Protein AF-A0A6B3HQ66-F1 (afdb_monomer)

Secondary structure (DSSP, 8-state):
-EE-PPPTTEEEEEEEESSS-EETTTTEE------TT----EEEEEEE-SSS--EEEEEE--SS--S-GGGSEEEEE-

Structure (mmCIF, N/CA/C/O backbone):
data_AF-A0A6B3HQ66-F1
#
_entry.id   AF-A0A6B3HQ66-F1
#
loop_
_atom_site.group_PDB
_atom_site.id
_atom_site.type_symbol
_atom_site.label_atom_id
_atom_site.label_alt_id
_atom_site.label_comp_id
_atom_site.label_asym_id
_atom_site.label_entity_id
_atom_site.label_seq_id
_atom_site.pdbx_PDB_ins_code
_atom_site.Cartn_x
_atom_site.Cartn_y
_atom_site.Cartn_z
_atom_site.occupancy
_atom_site.B_iso_or_equiv
_atom_site.auth_seq_id
_atom_site.auth_comp_id
_atom_site.auth_asym_id
_atom_site.auth_atom_id
_atom_site.pdbx_PDB_model_num
ATOM 1 N N . SER A 1 1 ? 4.132 -7.430 -8.169 1.00 94.50 1 SER A N 1
ATOM 2 C CA . SER A 1 1 ? 2.845 -6.970 -7.604 1.00 94.50 1 SER A CA 1
ATOM 3 C C . SER A 1 1 ? 3.085 -6.379 -6.226 1.00 94.50 1 SER A C 1
ATOM 5 O O . SER A 1 1 ? 4.206 -6.444 -5.733 1.00 94.50 1 SER A O 1
ATOM 7 N N . VAL A 1 2 ? 2.064 -5.791 -5.606 1.00 97.56 2 VAL A N 1
ATOM 8 C CA . VAL A 1 2 ? 2.147 -5.307 -4.218 1.00 97.56 2 VAL A CA 1
ATOM 9 C C . VAL A 1 2 ? 1.185 -6.112 -3.358 1.00 97.56 2 VAL A C 1
ATOM 11 O O . VAL A 1 2 ? 0.098 -6.461 -3.814 1.00 97.56 2 VAL A O 1
ATOM 14 N N . ASN A 1 3 ? 1.581 -6.412 -2.129 1.00 98.00 3 ASN A N 1
ATOM 15 C CA . ASN A 1 3 ? 0.725 -6.987 -1.111 1.00 98.00 3 ASN A CA 1
ATOM 16 C C . ASN A 1 3 ? 0.576 -5.989 0.042 1.00 98.00 3 ASN A C 1
ATOM 18 O O . ASN A 1 3 ? 1.553 -5.669 0.711 1.00 98.00 3 ASN A O 1
ATOM 22 N N . ASP A 1 4 ? -0.644 -5.525 0.268 1.00 98.06 4 ASP A N 1
ATOM 23 C CA . ASP A 1 4 ? -1.027 -4.619 1.348 1.00 98.06 4 ASP A CA 1
ATOM 24 C C . ASP A 1 4 ? -2.378 -5.086 1.896 1.00 98.06 4 ASP A C 1
ATOM 26 O O . ASP A 1 4 ? -3.448 -4.728 1.396 1.00 98.06 4 ASP A O 1
ATOM 30 N N . ARG A 1 5 ? -2.333 -5.998 2.869 1.00 97.75 5 ARG A N 1
ATOM 31 C CA . ARG A 1 5 ? -3.535 -6.504 3.527 1.00 97.75 5 ARG A CA 1
ATOM 32 C C . ARG A 1 5 ? -3.816 -5.631 4.736 1.00 97.75 5 ARG A C 1
ATOM 34 O O . ARG A 1 5 ? -3.038 -5.652 5.688 1.00 97.75 5 ARG A O 1
ATOM 41 N N . LEU A 1 6 ? -4.966 -4.956 4.719 1.00 97.19 6 LEU A N 1
ATOM 42 C CA . LEU A 1 6 ? -5.376 -4.119 5.839 1.00 97.19 6 LEU A CA 1
ATOM 43 C C . LEU A 1 6 ? -5.393 -4.946 7.140 1.00 97.19 6 LEU A C 1
ATOM 45 O O . LEU A 1 6 ? -6.044 -5.998 7.186 1.00 97.19 6 LEU A O 1
ATOM 49 N N . PRO A 1 7 ? -4.678 -4.502 8.186 1.00 97.25 7 PRO A N 1
ATOM 50 C CA . PRO A 1 7 ? -4.653 -5.171 9.476 1.00 97.25 7 PRO A CA 1
ATOM 51 C C . PRO A 1 7 ? -5.998 -5.032 10.187 1.00 97.25 7 PRO A C 1
ATOM 53 O O . PRO A 1 7 ? -6.819 -4.158 9.886 1.00 97.25 7 PRO A O 1
ATOM 56 N N . ASP A 1 8 ? -6.181 -5.840 11.229 1.00 95.75 8 ASP A N 1
ATOM 57 C CA . ASP A 1 8 ? -7.285 -5.650 12.159 1.00 95.75 8 ASP A CA 1
ATOM 58 C C . ASP A 1 8 ? -7.320 -4.197 12.656 1.00 95.75 8 ASP A C 1
ATOM 60 O O . ASP A 1 8 ? -6.294 -3.581 12.961 1.00 95.75 8 ASP A O 1
ATOM 64 N N . GLY A 1 9 ? -8.520 -3.640 12.775 1.00 96.00 9 GLY A N 1
ATOM 65 C CA . GLY A 1 9 ? -8.700 -2.231 13.115 1.00 96.00 9 GLY A CA 1
ATOM 66 C C . GLY A 1 9 ? -8.834 -1.303 11.909 1.00 96.00 9 GLY A C 1
ATOM 67 O O . GLY A 1 9 ? -9.256 -0.170 12.110 1.00 96.00 9 GLY A O 1
ATOM 68 N N . LEU A 1 10 ? -8.555 -1.763 10.684 1.00 97.69 10 LEU A N 1
ATOM 69 C CA . LEU A 1 10 ? -8.878 -1.054 9.446 1.00 97.69 10 LEU A CA 1
ATOM 70 C C . LEU A 1 10 ? -9.901 -1.853 8.632 1.00 97.69 10 LEU A C 1
ATOM 72 O O . LEU A 1 10 ? -9.726 -3.032 8.349 1.00 97.69 10 LEU A O 1
ATOM 76 N N . THR A 1 11 ? -11.001 -1.210 8.249 1.00 97.50 11 THR A N 1
ATOM 77 C CA . THR A 1 11 ? -12.006 -1.786 7.346 1.00 97.50 11 THR A CA 1
ATOM 78 C C . THR A 1 11 ? -11.895 -1.141 5.977 1.00 97.50 11 THR A C 1
ATOM 80 O O . THR A 1 11 ? -11.974 0.081 5.867 1.00 97.50 11 THR A O 1
ATOM 83 N N . PHE A 1 12 ? -11.739 -1.963 4.942 1.00 98.31 12 PHE A N 1
ATOM 84 C CA . PHE A 1 12 ? -11.690 -1.524 3.551 1.00 98.31 12 PHE A CA 1
ATOM 85 C C . PHE A 1 12 ? -12.950 -0.739 3.151 1.00 98.31 12 PHE A C 1
ATOM 87 O O . PHE A 1 12 ? -14.066 -1.153 3.464 1.00 98.31 12 PHE A O 1
ATOM 94 N N . LEU A 1 13 ? -12.769 0.377 2.441 1.00 98.31 13 LEU A N 1
ATOM 95 C CA . LEU A 1 13 ? -13.852 1.161 1.839 1.00 98.31 13 LEU A CA 1
ATOM 96 C C . LEU A 1 13 ? -13.767 1.144 0.312 1.00 98.31 13 LEU A C 1
ATOM 98 O O . LEU A 1 13 ? -14.749 0.820 -0.351 1.00 98.31 13 LEU A O 1
ATOM 102 N N . SER A 1 14 ? -12.610 1.505 -0.247 1.00 98.31 14 SER A N 1
ATOM 103 C CA . SER A 1 14 ? -12.380 1.506 -1.694 1.00 98.31 14 SER A CA 1
ATOM 104 C C . SER A 1 14 ? -10.895 1.410 -2.038 1.00 98.31 14 SER A C 1
ATOM 106 O O . SER A 1 14 ? -10.025 1.671 -1.203 1.00 98.31 14 SER A O 1
ATOM 108 N N . ALA A 1 15 ? -10.629 1.050 -3.292 1.00 98.31 15 ALA A N 1
ATOM 109 C CA . ALA A 1 15 ? -9.310 1.039 -3.900 1.00 98.31 15 ALA A CA 1
ATOM 110 C C . ALA A 1 15 ? -9.391 1.708 -5.271 1.00 98.31 15 ALA A C 1
ATOM 112 O O . ALA A 1 15 ? -10.190 1.289 -6.106 1.00 98.31 15 ALA A O 1
ATOM 113 N N . ASP A 1 16 ? -8.541 2.703 -5.500 1.00 97.56 16 ASP A N 1
ATOM 114 C CA . ASP A 1 16 ? -8.441 3.416 -6.771 1.00 97.56 16 ASP A CA 1
ATOM 115 C C . ASP A 1 16 ? -6.995 3.320 -7.273 1.00 97.56 16 ASP A C 1
ATOM 117 O O . ASP A 1 16 ? -6.093 3.974 -6.745 1.00 97.56 16 ASP A O 1
ATOM 121 N N . GLY A 1 17 ? -6.755 2.448 -8.253 1.00 96.31 17 GLY A N 1
ATOM 122 C CA . GLY A 1 17 ? -5.438 2.230 -8.852 1.00 96.31 17 GLY A CA 1
ATOM 123 C C . GLY A 1 17 ? -5.317 2.894 -10.220 1.00 96.31 17 GLY A C 1
ATOM 124 O O . GLY A 1 17 ? -6.232 2.801 -11.034 1.00 96.31 17 GLY A O 1
ATOM 125 N N . THR A 1 18 ? -4.174 3.513 -10.522 1.00 97.62 18 THR A N 1
ATOM 126 C CA . THR A 1 18 ? -3.885 4.003 -11.885 1.00 97.62 18 THR A CA 1
ATOM 127 C C . THR A 1 18 ? -3.681 2.858 -12.880 1.00 97.62 18 THR A C 1
ATOM 129 O O . THR A 1 18 ? -3.815 3.052 -14.089 1.00 97.62 18 THR A O 1
ATOM 132 N N . ARG A 1 19 ? -3.344 1.665 -12.373 1.00 95.88 19 ARG A N 1
ATOM 133 C CA . ARG A 1 19 ? -3.172 0.408 -13.110 1.00 95.88 19 ARG A CA 1
ATOM 134 C C . ARG A 1 19 ? -3.573 -0.768 -12.225 1.00 95.88 19 ARG A C 1
ATOM 136 O O . ARG A 1 19 ? -3.449 -0.697 -11.001 1.00 95.88 19 ARG A O 1
ATOM 143 N N . GLY A 1 20 ? -3.972 -1.868 -12.856 1.00 95.25 20 GLY A N 1
ATOM 144 C CA . GLY A 1 20 ? -4.253 -3.110 -12.145 1.00 95.25 20 GLY A CA 1
ATOM 145 C C . GLY A 1 20 ? -5.505 -3.067 -11.270 1.00 95.25 20 GLY A C 1
ATOM 146 O O . GLY A 1 20 ? -6.208 -2.063 -11.199 1.00 95.25 20 GLY A O 1
ATOM 147 N N . GLY A 1 21 ? -5.769 -4.182 -10.592 1.00 96.31 21 GLY A N 1
ATOM 148 C CA . GLY A 1 21 ? -6.848 -4.312 -9.611 1.00 96.31 21 GLY A CA 1
ATOM 149 C C . GLY A 1 21 ? -6.302 -4.727 -8.250 1.00 96.31 21 GLY A C 1
ATOM 150 O O . GLY A 1 21 ? -5.360 -5.521 -8.181 1.00 96.31 21 GLY A O 1
ATOM 151 N N . TYR A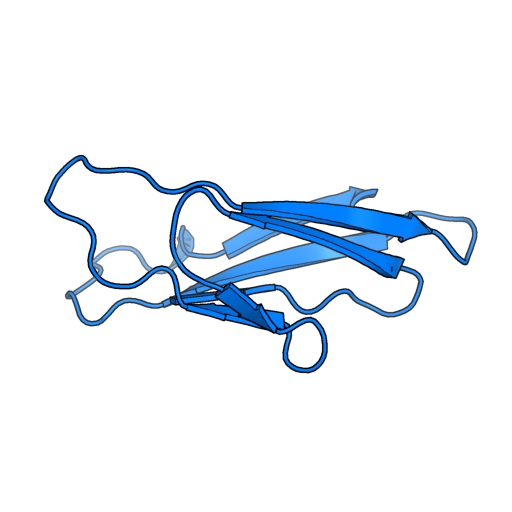 1 22 ? -6.873 -4.169 -7.183 1.00 98.44 22 TYR A N 1
ATOM 152 C CA . TYR A 1 22 ? -6.609 -4.566 -5.801 1.00 98.44 22 TYR A CA 1
ATOM 153 C C . TYR A 1 22 ? -7.722 -5.489 -5.305 1.00 98.44 22 TYR A C 1
ATOM 155 O O . TYR A 1 22 ? -8.900 -5.151 -5.419 1.00 98.44 22 TYR A O 1
ATOM 163 N N . ASP A 1 23 ? -7.347 -6.639 -4.753 1.00 98.19 23 ASP A N 1
ATOM 164 C CA . ASP A 1 23 ? -8.262 -7.549 -4.073 1.00 98.19 23 ASP A CA 1
ATOM 165 C C . ASP A 1 23 ? -8.211 -7.298 -2.554 1.00 98.19 23 ASP A C 1
ATOM 167 O O . ASP A 1 23 ? -7.226 -7.667 -1.908 1.00 98.19 23 ASP A O 1
ATOM 171 N N . PRO A 1 24 ? -9.265 -6.717 -1.950 1.00 97.25 24 PRO A N 1
ATOM 172 C CA . PRO A 1 24 ? -9.295 -6.416 -0.519 1.00 97.25 24 PRO A CA 1
ATOM 173 C C . PRO A 1 24 ? -9.345 -7.657 0.377 1.00 97.25 24 PRO A C 1
ATOM 175 O O . PRO A 1 24 ? -9.088 -7.552 1.575 1.00 97.25 24 PRO A O 1
ATOM 178 N N . THR A 1 25 ? -9.671 -8.830 -0.169 1.00 96.06 25 THR A N 1
ATOM 179 C CA . THR A 1 25 ? -9.715 -10.084 0.598 1.00 96.06 25 THR A CA 1
ATOM 180 C C . THR A 1 25 ? -8.309 -10.601 0.876 1.00 96.06 25 THR A C 1
ATOM 182 O O . THR A 1 25 ? -8.014 -11.092 1.968 1.00 96.06 25 THR A O 1
ATOM 185 N N . THR A 1 26 ? -7.435 -10.499 -0.124 1.00 97.06 26 THR A N 1
ATOM 186 C CA . THR A 1 26 ? -6.058 -11.002 -0.065 1.00 97.06 26 THR A CA 1
ATOM 187 C C . THR A 1 26 ? -5.044 -9.904 0.246 1.00 97.06 26 THR A C 1
ATOM 189 O O . THR A 1 26 ? -3.990 -10.202 0.799 1.00 97.06 26 THR A O 1
ATOM 192 N N . GLY A 1 27 ? -5.371 -8.643 -0.052 1.00 97.81 27 GLY A N 1
ATOM 193 C CA . GLY A 1 27 ? -4.442 -7.515 -0.026 1.00 97.81 27 GLY A CA 1
ATOM 194 C C . GLY A 1 27 ? -3.591 -7.406 -1.292 1.00 97.81 27 GLY A C 1
ATOM 195 O O . GLY A 1 27 ? -2.670 -6.596 -1.348 1.00 97.81 27 GLY A O 1
ATOM 196 N N . HIS A 1 28 ? -3.855 -8.224 -2.311 1.00 98.25 28 HIS A N 1
ATOM 197 C CA . HIS A 1 28 ? -3.020 -8.281 -3.502 1.00 98.25 28 HIS A CA 1
ATOM 198 C C . HIS A 1 28 ? -3.413 -7.206 -4.522 1.00 98.25 28 HIS A C 1
ATOM 200 O O . HIS A 1 28 ? -4.541 -7.177 -5.013 1.00 98.25 28 HIS A O 1
ATOM 206 N N . TRP A 1 29 ? -2.452 -6.371 -4.913 1.00 98.31 29 TRP A N 1
ATOM 207 C CA . TRP A 1 29 ? -2.562 -5.440 -6.032 1.00 98.31 29 TRP A CA 1
ATOM 208 C C . TRP A 1 29 ? -1.787 -5.942 -7.253 1.00 98.31 29 TRP A C 1
ATOM 210 O O . TRP A 1 29 ? -0.549 -5.963 -7.290 1.00 98.31 29 TRP A O 1
ATOM 220 N N . ALA A 1 30 ? -2.529 -6.298 -8.300 1.00 97.12 30 ALA A N 1
ATOM 221 C CA . ALA A 1 30 ? -1.986 -6.743 -9.576 1.00 97.12 30 ALA A CA 1
ATOM 222 C C . ALA A 1 30 ? -1.600 -5.553 -10.478 1.00 97.12 30 ALA A C 1
ATOM 224 O O . ALA A 1 30 ? -2.265 -5.306 -11.479 1.00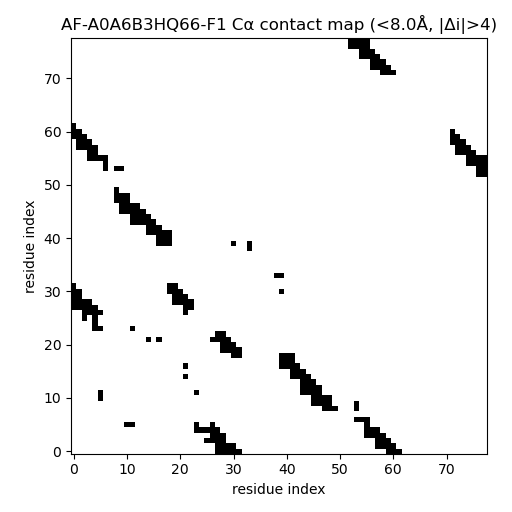 97.12 30 ALA A O 1
ATOM 225 N N . VAL A 1 31 ? -0.529 -4.825 -10.132 1.00 95.94 31 VAL A N 1
ATOM 226 C CA . VAL A 1 31 ? -0.001 -3.662 -10.895 1.00 95.94 31 VAL A CA 1
ATOM 227 C C . VAL A 1 31 ? 0.230 -3.964 -12.386 1.00 95.94 31 VAL A C 1
ATOM 229 O O . VAL A 1 31 ? -0.008 -3.101 -13.236 1.00 95.94 31 VAL A O 1
ATOM 232 N N . GLY A 1 32 ? 0.674 -5.188 -12.695 1.00 94.38 32 GLY A N 1
ATOM 233 C CA . GLY A 1 32 ? 1.176 -5.581 -14.013 1.00 94.38 32 GLY A CA 1
ATOM 234 C C . GLY A 1 32 ? 2.601 -5.085 -14.267 1.00 94.38 32 GLY A C 1
ATOM 235 O O . GLY A 1 32 ? 3.276 -4.631 -13.343 1.00 94.38 32 GLY A O 1
ATOM 236 N N . ASP A 1 33 ? 3.038 -5.170 -15.521 1.00 93.62 33 ASP A N 1
ATOM 237 C CA . ASP A 1 33 ? 4.378 -4.740 -15.925 1.00 93.62 33 ASP A CA 1
ATOM 238 C C . ASP A 1 33 ? 4.489 -3.208 -15.949 1.00 93.62 33 ASP A C 1
ATOM 240 O O . ASP A 1 33 ? 3.566 -2.494 -16.379 1.00 93.62 33 ASP A O 1
ATOM 244 N N . LEU A 1 34 ? 5.651 -2.713 -15.517 1.00 93.06 34 LEU A N 1
ATOM 245 C CA . LEU A 1 34 ? 6.052 -1.312 -15.581 1.00 93.06 34 LEU A CA 1
ATOM 246 C C . LEU A 1 34 ? 7.308 -1.195 -16.444 1.00 93.06 34 LEU A C 1
ATOM 248 O O . LEU A 1 34 ? 8.267 -1.939 -16.265 1.00 93.06 34 LEU A O 1
ATOM 252 N N . ALA A 1 35 ? 7.293 -0.261 -17.393 1.00 94.25 35 ALA A N 1
ATOM 253 C CA . ALA A 1 35 ? 8.498 0.092 -18.134 1.00 94.25 35 ALA A CA 1
ATOM 254 C C . ALA A 1 35 ? 9.509 0.794 -17.211 1.00 94.25 35 ALA A C 1
ATOM 256 O O . ALA A 1 35 ? 9.129 1.342 -16.175 1.00 94.25 35 ALA A O 1
ATOM 257 N N . ASP A 1 36 ? 10.778 0.826 -17.616 1.00 92.31 36 ASP A N 1
ATOM 258 C CA . ASP A 1 36 ? 11.814 1.561 -16.889 1.00 92.31 36 ASP A CA 1
ATOM 259 C C . ASP A 1 36 ? 11.415 3.037 -16.687 1.00 92.31 36 ASP A C 1
ATOM 261 O O . ASP A 1 36 ? 10.935 3.704 -17.608 1.00 92.31 36 ASP A O 1
ATOM 265 N N . GLY A 1 37 ? 11.545 3.519 -15.450 1.00 93.19 37 GLY A N 1
ATOM 266 C CA . GLY A 1 37 ? 11.116 4.857 -15.027 1.00 93.19 37 GLY A CA 1
ATOM 267 C C . GLY A 1 37 ? 9.599 5.088 -14.920 1.00 93.19 37 GLY A C 1
ATOM 268 O O . GLY A 1 37 ? 9.188 6.186 -14.539 1.00 93.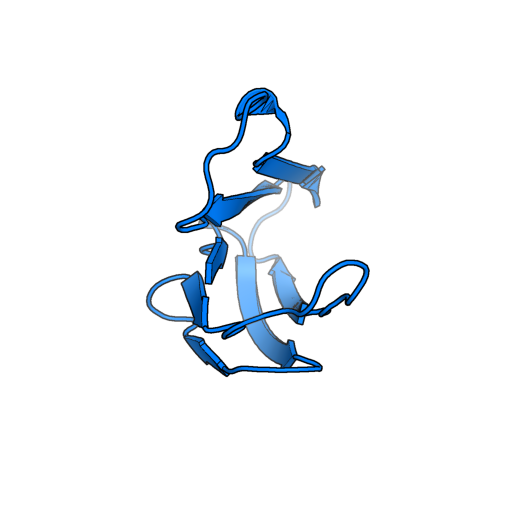19 37 GLY A O 1
ATOM 269 N N . ALA A 1 38 ? 8.749 4.105 -15.234 1.00 95.88 38 ALA A N 1
ATOM 270 C CA . ALA A 1 38 ? 7.300 4.240 -15.089 1.00 95.88 38 ALA A CA 1
ATOM 271 C C . ALA A 1 38 ? 6.850 4.099 -13.626 1.00 95.88 38 ALA A C 1
ATOM 273 O O . ALA A 1 38 ? 7.460 3.392 -12.826 1.00 95.88 38 ALA A O 1
ATOM 274 N N . THR A 1 39 ? 5.725 4.732 -13.288 1.00 96.06 39 THR A N 1
ATOM 275 C CA . THR A 1 39 ? 5.122 4.663 -11.951 1.00 96.06 39 THR A CA 1
ATOM 276 C C . THR A 1 39 ? 3.664 4.216 -12.013 1.00 96.06 39 THR A C 1
ATOM 278 O O . THR A 1 39 ? 2.952 4.431 -12.998 1.00 96.06 39 THR A O 1
ATOM 281 N N . ALA A 1 40 ? 3.206 3.587 -10.933 1.00 97.25 40 ALA A N 1
ATOM 282 C CA . ALA A 1 40 ? 1.803 3.289 -10.684 1.00 97.25 40 ALA A CA 1
ATOM 283 C C . ALA A 1 40 ? 1.449 3.691 -9.251 1.00 97.25 40 ALA A C 1
ATOM 285 O O . ALA A 1 40 ? 2.297 3.657 -8.361 1.00 97.25 40 ALA A O 1
ATOM 286 N N . THR A 1 41 ? 0.192 4.057 -9.019 1.00 97.56 41 THR A N 1
ATOM 287 C CA . THR A 1 41 ? -0.288 4.482 -7.702 1.00 97.56 41 THR A CA 1
ATOM 288 C C . THR A 1 41 ? -1.588 3.769 -7.382 1.00 97.56 41 THR A C 1
ATOM 290 O O . THR A 1 41 ? -2.473 3.694 -8.233 1.00 97.56 41 THR A O 1
ATOM 293 N N . LEU A 1 42 ? -1.697 3.276 -6.151 1.00 97.88 42 LEU A N 1
ATOM 294 C CA . LEU A 1 42 ? -2.921 2.749 -5.566 1.00 97.88 42 LEU A CA 1
ATOM 295 C C . LEU A 1 42 ? -3.307 3.616 -4.373 1.00 97.88 42 LEU A C 1
ATOM 297 O O . LEU A 1 42 ? -2.498 3.828 -3.474 1.00 97.88 42 LEU A O 1
ATOM 301 N N . VAL A 1 43 ? -4.548 4.093 -4.354 1.00 97.88 43 VAL A N 1
ATOM 302 C CA . VAL A 1 43 ? -5.127 4.783 -3.202 1.00 97.88 43 VAL A CA 1
ATOM 303 C C . VAL A 1 43 ? -6.084 3.829 -2.501 1.00 97.88 43 VAL A C 1
ATOM 305 O O . VAL A 1 43 ? -7.150 3.518 -3.031 1.00 97.88 43 VAL A O 1
ATOM 308 N N . LEU A 1 44 ? -5.710 3.380 -1.303 1.00 97.75 44 LEU A N 1
ATOM 309 C CA . LEU A 1 44 ? -6.582 2.613 -0.417 1.00 97.75 44 LEU A CA 1
ATOM 310 C C . LEU A 1 44 ? -7.300 3.554 0.548 1.00 97.75 44 LEU A C 1
ATOM 312 O O . LEU A 1 44 ? -6.679 4.361 1.240 1.00 97.75 44 LEU A O 1
ATOM 316 N N . ARG A 1 45 ? -8.625 3.435 0.617 1.00 97.88 45 ARG A N 1
ATOM 317 C CA . ARG A 1 45 ? -9.442 4.111 1.627 1.00 97.88 45 ARG A CA 1
ATOM 318 C C . ARG A 1 45 ? -9.909 3.076 2.631 1.00 97.88 45 ARG A C 1
ATOM 320 O O . ARG A 1 45 ? -10.536 2.086 2.258 1.00 97.88 45 ARG A O 1
ATOM 327 N N . ALA A 1 46 ? -9.635 3.331 3.903 1.00 97.44 46 ALA A N 1
ATOM 328 C CA . ALA A 1 46 ? -10.028 2.466 5.002 1.00 97.44 46 ALA A CA 1
ATOM 329 C C . ALA A 1 46 ? -10.629 3.277 6.154 1.00 97.44 46 ALA A C 1
ATOM 331 O O . ALA A 1 46 ? -10.339 4.461 6.326 1.00 97.44 46 ALA A O 1
ATOM 332 N N . LYS A 1 47 ? -11.473 2.625 6.952 1.00 97.12 47 LYS A N 1
ATOM 333 C CA . LYS A 1 47 ? -12.054 3.169 8.179 1.00 97.12 47 LYS A CA 1
ATOM 334 C C . LYS A 1 47 ? -11.399 2.520 9.393 1.00 97.12 47 LYS A C 1
ATOM 336 O O . LYS A 1 47 ? -11.445 1.299 9.518 1.00 97.12 47 LYS A O 1
ATOM 341 N N . ALA A 1 48 ? -10.878 3.329 10.313 1.00 97.00 48 ALA A N 1
ATOM 342 C CA . ALA A 1 48 ? -10.443 2.842 11.618 1.00 97.00 48 ALA A CA 1
ATOM 343 C C . ALA A 1 48 ? -11.643 2.370 12.458 1.00 97.00 48 ALA A C 1
ATOM 345 O O . ALA A 1 48 ? -12.656 3.068 12.563 1.00 97.00 48 ALA A O 1
ATOM 346 N N . THR A 1 49 ? -11.541 1.181 13.052 1.00 97.12 49 THR A N 1
ATOM 347 C CA . THR A 1 49 ? -12.602 0.561 13.869 1.00 97.12 49 THR A CA 1
ATOM 348 C C . THR A 1 49 ? -12.251 0.439 15.348 1.00 97.12 49 THR A C 1
ATOM 350 O O . THR A 1 49 ? -13.108 0.060 16.146 1.00 97.12 49 THR A O 1
ATOM 353 N N . ARG A 1 50 ? -11.026 0.805 15.740 1.00 94.38 50 ARG A N 1
ATOM 354 C CA . ARG A 1 50 ? -10.581 0.870 17.137 1.00 94.38 50 ARG A CA 1
ATOM 355 C C . ARG A 1 50 ? -9.750 2.128 17.397 1.00 94.38 50 ARG A C 1
ATOM 357 O O . ARG A 1 50 ? -9.138 2.635 16.461 1.00 94.38 50 ARG A O 1
ATOM 364 N N . PRO A 1 51 ? -9.720 2.627 18.644 1.00 94.00 51 PRO A N 1
ATOM 365 C CA . PRO A 1 51 ? -8.814 3.700 19.031 1.00 94.00 51 PRO A CA 1
ATOM 366 C C . PRO A 1 51 ? -7.364 3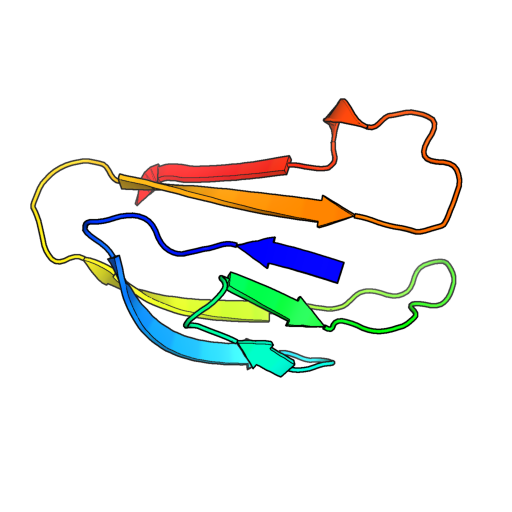.203 19.131 1.00 94.00 51 PRO A C 1
ATOM 368 O O . PRO A 1 51 ? -7.120 2.022 19.386 1.00 94.00 51 PRO A O 1
ATOM 371 N N . GLY A 1 52 ? -6.420 4.138 19.021 1.00 95.56 52 GLY A N 1
ATOM 372 C CA . GLY A 1 52 ? -4.982 3.878 19.108 1.00 95.56 52 GLY A CA 1
ATOM 373 C C . GLY A 1 52 ? -4.311 3.715 17.738 1.00 95.56 52 GLY A C 1
ATOM 374 O O . GLY A 1 52 ? -5.011 3.605 16.734 1.00 95.56 52 GLY A O 1
ATOM 375 N N . PRO A 1 53 ? -2.967 3.725 17.704 1.00 96.50 53 PRO A N 1
ATOM 376 C CA . PRO A 1 53 ? -2.205 3.653 16.462 1.00 96.50 53 PRO A CA 1
ATOM 377 C C . PRO A 1 53 ? -2.370 2.293 15.777 1.00 96.50 53 PRO A C 1
ATOM 379 O O . PRO A 1 53 ? -2.293 1.250 16.435 1.00 96.50 53 PRO A O 1
ATOM 382 N N . ILE A 1 54 ? -2.541 2.298 14.453 1.00 97.75 54 ILE A N 1
ATOM 383 C CA . ILE A 1 54 ? -2.604 1.080 13.632 1.00 97.75 54 ILE A CA 1
ATOM 384 C C . ILE A 1 54 ? -1.533 1.148 12.541 1.00 97.75 54 ILE A C 1
ATOM 386 O O . ILE A 1 54 ? -1.550 2.050 11.709 1.00 97.75 54 ILE A O 1
ATOM 390 N N . ALA A 1 55 ? -0.609 0.185 12.532 1.00 97.81 55 ALA A N 1
ATOM 391 C CA . ALA A 1 55 ? 0.424 0.081 11.504 1.00 97.81 55 ALA A CA 1
ATOM 392 C C . ALA A 1 55 ? -0.099 -0.690 10.285 1.00 97.81 55 ALA A C 1
ATOM 394 O O . ALA A 1 55 ? -0.462 -1.858 10.412 1.00 97.81 55 ALA A O 1
ATOM 395 N N . ASN A 1 56 ? -0.112 -0.045 9.120 1.00 97.62 56 ASN A N 1
ATOM 396 C CA . ASN A 1 56 ? -0.377 -0.668 7.828 1.00 97.62 56 ASN A CA 1
ATOM 397 C C . ASN A 1 56 ? 0.933 -0.811 7.051 1.00 97.62 56 ASN A C 1
ATOM 399 O O . ASN A 1 56 ? 1.680 0.163 6.947 1.00 97.62 56 ASN A O 1
ATOM 403 N N . THR A 1 57 ? 1.189 -1.990 6.489 1.00 98.19 57 THR A N 1
ATOM 404 C CA . THR A 1 57 ? 2.450 -2.308 5.812 1.00 98.19 57 THR A CA 1
ATOM 405 C C . THR A 1 57 ? 2.179 -2.846 4.414 1.00 98.19 57 THR A C 1
ATOM 407 O O . THR A 1 57 ? 1.505 -3.864 4.259 1.00 98.19 57 THR A O 1
ATOM 410 N N . ALA A 1 58 ? 2.760 -2.190 3.411 1.00 98.00 58 ALA A N 1
ATOM 411 C CA . ALA A 1 58 ? 2.741 -2.633 2.024 1.00 98.00 58 ALA A CA 1
ATOM 412 C C . ALA A 1 58 ? 4.101 -3.232 1.650 1.00 98.00 58 ALA A C 1
ATOM 414 O O . ALA A 1 58 ? 5.141 -2.665 1.984 1.00 98.00 58 ALA A O 1
ATOM 415 N N . THR A 1 59 ? 4.098 -4.344 0.916 1.00 98.06 59 THR A N 1
ATOM 416 C CA . THR A 1 59 ? 5.316 -4.993 0.413 1.00 98.06 59 THR A CA 1
ATOM 417 C C . THR A 1 59 ? 5.220 -5.215 -1.089 1.00 98.06 59 THR A C 1
ATOM 419 O O . THR A 1 59 ? 4.245 -5.789 -1.577 1.00 98.06 59 THR A O 1
ATOM 422 N N . VAL A 1 60 ? 6.234 -4.791 -1.840 1.00 97.25 60 VAL A N 1
ATOM 423 C CA . VAL A 1 60 ? 6.332 -5.033 -3.283 1.00 97.25 60 VAL A CA 1
ATOM 424 C C . VAL A 1 60 ? 7.170 -6.277 -3.571 1.00 97.25 60 VAL A C 1
ATOM 426 O O . VAL A 1 60 ? 8.108 -6.613 -2.855 1.00 97.25 60 VAL A O 1
ATOM 429 N N . THR A 1 61 ? 6.805 -6.985 -4.635 1.00 93.69 61 THR A N 1
ATOM 430 C CA . THR A 1 61 ? 7.586 -8.083 -5.209 1.00 93.69 61 THR A CA 1
ATOM 431 C C . THR A 1 61 ? 7.696 -7.894 -6.720 1.00 93.69 61 THR A C 1
ATOM 433 O O . THR A 1 61 ? 6.725 -7.502 -7.378 1.00 93.69 61 THR A O 1
ATOM 436 N N . GLY A 1 62 ? 8.875 -8.175 -7.269 1.00 92.31 62 GLY A N 1
ATOM 437 C CA . GLY A 1 62 ? 9.181 -8.129 -8.701 1.00 92.31 62 GLY A CA 1
ATOM 438 C C . GLY A 1 62 ? 9.781 -9.448 -9.187 1.00 92.31 62 GLY A C 1
ATOM 439 O O . GLY A 1 62 ? 10.066 -10.337 -8.385 1.00 92.31 62 GLY A O 1
ATOM 440 N N . GLN A 1 63 ? 9.941 -9.586 -10.502 1.00 89.56 63 GLN A N 1
ATOM 441 C CA . GLN A 1 63 ? 10.648 -10.723 -11.122 1.00 89.56 63 GLN A CA 1
ATOM 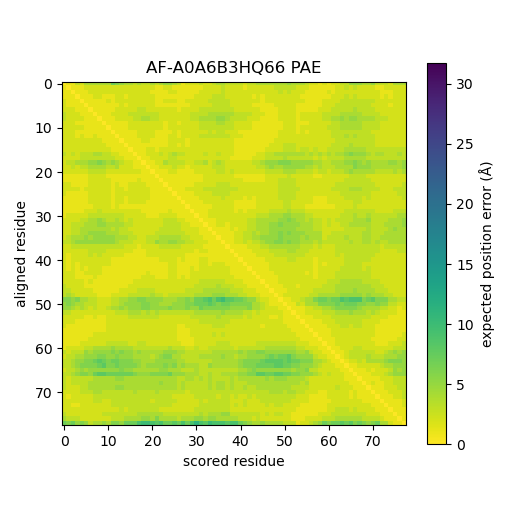442 C C . GLN A 1 63 ? 12.104 -10.371 -11.454 1.00 89.56 63 GLN A C 1
ATOM 444 O O . GLN A 1 63 ? 12.947 -11.237 -11.687 1.00 89.56 63 GLN A O 1
ATOM 449 N N . GLU A 1 64 ? 12.390 -9.079 -11.492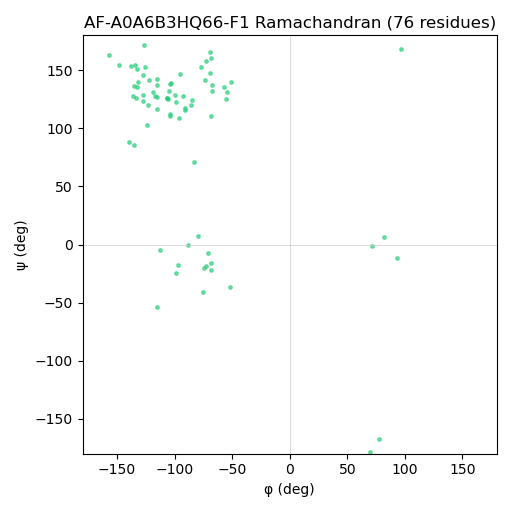 1.00 90.38 64 GLU A N 1
ATOM 450 C CA . GLU A 1 64 ? 13.678 -8.477 -11.735 1.00 90.38 64 GLU A CA 1
ATOM 451 C C . GLU A 1 64 ? 14.608 -8.739 -10.550 1.00 90.38 64 GLU A C 1
ATOM 453 O O . GLU A 1 64 ? 14.188 -8.809 -9.392 1.00 90.38 64 GLU A O 1
ATOM 458 N N . LYS A 1 65 ? 15.908 -8.870 -10.830 1.00 92.81 65 LYS A N 1
ATOM 459 C CA . LYS A 1 65 ? 16.899 -8.969 -9.763 1.00 92.81 65 LYS A CA 1
ATOM 460 C C . LYS A 1 65 ? 16.982 -7.631 -9.037 1.00 92.81 65 LYS A C 1
ATOM 462 O O . LYS A 1 65 ? 17.548 -6.678 -9.567 1.00 92.81 65 LYS A O 1
ATOM 467 N N . ASP A 1 66 ? 16.504 -7.620 -7.805 1.00 93.38 66 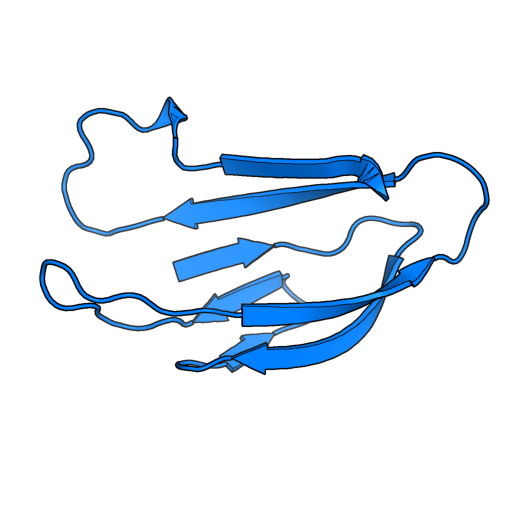ASP A N 1
ATOM 468 C CA . ASP A 1 66 ? 16.635 -6.490 -6.903 1.00 93.38 66 ASP A CA 1
ATOM 469 C C . ASP A 1 66 ? 17.924 -6.610 -6.062 1.00 93.38 66 ASP A C 1
ATOM 471 O O . ASP A 1 66 ? 18.080 -7.577 -5.307 1.00 93.38 66 ASP A O 1
ATOM 475 N N . PRO A 1 67 ? 18.894 -5.690 -6.216 1.00 94.56 67 PRO A N 1
ATOM 476 C CA . PRO A 1 67 ? 20.100 -5.677 -5.395 1.00 94.56 67 PRO A CA 1
ATOM 477 C C . PRO A 1 67 ? 19.857 -5.202 -3.953 1.00 94.56 67 PRO A C 1
ATOM 479 O O . PRO A 1 67 ? 20.706 -5.474 -3.104 1.00 94.56 67 PRO A O 1
ATOM 482 N N . ASP A 1 68 ? 18.747 -4.517 -3.670 1.00 95.06 68 ASP A N 1
ATOM 483 C CA . ASP A 1 68 ? 18.411 -3.982 -2.351 1.00 95.06 68 ASP A CA 1
ATOM 484 C C . ASP A 1 68 ? 16.948 -4.251 -1.989 1.00 95.06 68 ASP A C 1
ATOM 486 O O . ASP A 1 68 ? 16.076 -3.397 -2.091 1.00 95.06 68 ASP A O 1
ATOM 490 N N . VAL A 1 69 ? 16.706 -5.435 -1.438 1.00 94.50 69 VAL A N 1
ATOM 491 C CA . VAL A 1 69 ? 15.363 -5.844 -1.017 1.00 94.50 69 VAL A CA 1
ATOM 492 C C . VAL A 1 69 ? 14.847 -5.109 0.225 1.00 94.50 69 VAL A C 1
ATOM 494 O O . VAL A 1 69 ? 13.699 -5.316 0.620 1.00 94.50 69 VAL A O 1
ATOM 497 N N . THR A 1 70 ? 15.673 -4.293 0.891 1.00 95.69 70 THR A N 1
ATOM 498 C CA . THR A 1 70 ? 15.279 -3.620 2.140 1.00 95.69 70 THR A CA 1
ATOM 499 C C . THR A 1 70 ? 14.316 -2.461 1.904 1.00 95.69 70 THR A C 1
ATOM 501 O O . THR A 1 70 ? 13.575 -2.089 2.813 1.00 95.69 70 THR A O 1
ATOM 504 N N . ASN A 1 71 ? 14.270 -1.943 0.675 1.00 95.06 71 ASN A N 1
ATOM 505 C CA . ASN A 1 71 ? 13.367 -0.872 0.263 1.00 95.06 71 ASN A CA 1
ATOM 506 C C . ASN A 1 71 ? 11.996 -1.380 -0.233 1.00 95.06 71 ASN A C 1
ATOM 508 O O . ASN A 1 71 ? 11.125 -0.575 -0.556 1.00 95.06 71 ASN A O 1
ATOM 512 N N . ASN A 1 72 ? 11.770 -2.699 -0.257 1.00 97.00 72 ASN A N 1
ATOM 513 C CA . ASN A 1 72 ? 10.540 -3.290 -0.790 1.00 97.00 72 ASN A CA 1
ATOM 514 C C . ASN A 1 72 ? 9.352 -3.241 0.173 1.00 97.00 72 ASN A C 1
ATOM 516 O O . ASN A 1 72 ? 8.327 -3.871 -0.083 1.00 97.00 72 ASN A O 1
ATOM 520 N N . TH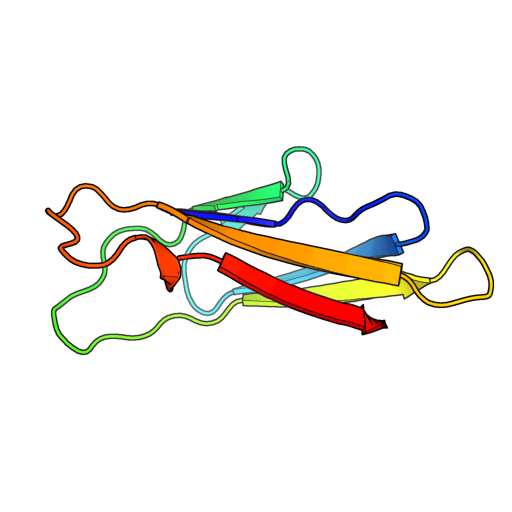R A 1 73 ? 9.481 -2.565 1.311 1.00 97.88 73 THR A N 1
ATOM 521 C CA . THR A 1 73 ? 8.421 -2.461 2.312 1.00 97.88 73 THR A CA 1
ATOM 522 C C . THR A 1 73 ? 8.296 -1.029 2.800 1.00 97.88 73 THR A C 1
ATOM 524 O O . THR A 1 73 ? 9.297 -0.391 3.111 1.00 97.88 73 THR A O 1
ATOM 527 N N . ASP A 1 74 ? 7.058 -0.560 2.914 1.00 97.75 74 ASP A N 1
ATOM 528 C CA . ASP A 1 74 ? 6.727 0.728 3.515 1.00 97.75 74 ASP A CA 1
ATOM 529 C C . ASP A 1 74 ? 5.656 0.541 4.593 1.00 97.75 74 ASP A C 1
ATOM 531 O O . ASP A 1 74 ? 4.810 -0.352 4.498 1.00 97.75 74 ASP A O 1
ATOM 535 N N . THR A 1 75 ? 5.716 1.338 5.660 1.00 97.62 75 THR A N 1
ATOM 536 C CA . THR A 1 75 ? 4.782 1.249 6.790 1.00 97.62 75 THR A CA 1
ATOM 537 C C . THR A 1 75 ? 4.317 2.624 7.227 1.00 97.62 75 THR A C 1
ATOM 539 O O . THR A 1 75 ? 5.119 3.490 7.573 1.00 97.62 75 THR A O 1
ATOM 542 N N . VAL A 1 76 ? 2.998 2.784 7.314 1.00 95.56 76 VAL A N 1
ATOM 543 C CA . VAL A 1 76 ? 2.346 3.986 7.835 1.00 95.56 76 VAL A CA 1
ATOM 544 C C . VAL A 1 76 ? 1.585 3.658 9.114 1.00 95.56 76 VAL A C 1
ATOM 546 O O . VAL A 1 76 ? 0.919 2.629 9.209 1.00 95.56 76 VAL A O 1
ATOM 549 N N . THR A 1 77 ? 1.687 4.536 10.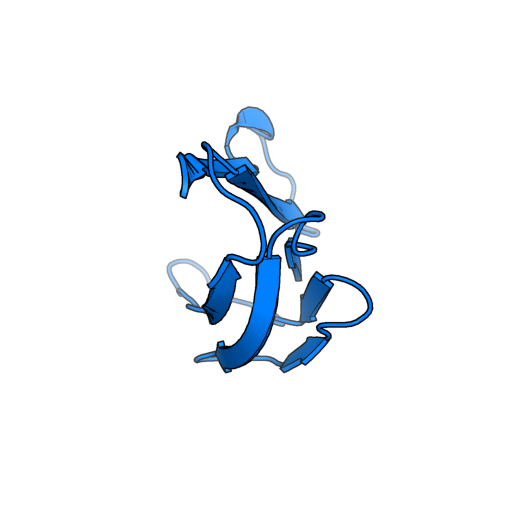112 1.00 95.94 77 THR A N 1
ATOM 550 C CA . THR A 1 77 ? 0.850 4.469 11.318 1.00 95.94 77 THR A CA 1
ATOM 551 C C . THR A 1 77 ? -0.307 5.447 11.172 1.00 95.94 77 THR A C 1
ATOM 553 O O . THR A 1 77 ? -0.072 6.638 10.964 1.00 95.94 77 THR A O 1
ATOM 556 N N . VAL A 1 78 ? -1.532 4.928 11.263 1.00 88.69 78 VAL A N 1
ATOM 557 C CA . VAL A 1 78 ? -2.797 5.679 11.199 1.00 88.69 78 VAL A CA 1
ATOM 558 C C . VAL A 1 78 ? -3.361 5.892 12.598 1.00 88.69 78 VAL A C 1
ATOM 560 O O . VAL A 1 78 ? -3.198 4.972 13.437 1.00 88.69 78 VAL A O 1
#

Solvent-accessible surface area (backbone atoms only — not comparable to full-atom values): 4904 Å² total; per-residue (Å²): 71,37,43,45,51,76,41,91,49,44,42,85,73,50,77,53,48,80,45,54,56,73,40,84,89,76,11,40,28,48,51,70,89,70,59,92,94,58,84,79,54,73,49,77,42,65,44,77,74,57,89,72,82,42,74,42,53,39,36,56,51,77,92,66,91,70,94,62,71,79,72,36,56,52,75,49,76,85

Foldseek 3Di:
DKAWAFDPQKAWDDKDKPAADADNVGSDGCRDDDDVPGDIDMDTDIDGPDDDKDKTKMFDDDPDDDPDRPPRMDIDID

pLDDT: mean 96.21, std 2.12, range [88.69, 98.44]

Mean predicted aligned error: 2.57 Å

Radius of gyration: 13.44 Å; Cα contacts (8 Å, |Δi|>4): 133; chains: 1; bounding box: 34×17×37 Å

Sequence (78 aa):
SVNDRLPDGLTFLSADGTRGGYDPTTGHWAVGDLADGATATLVLRAKATRPGPIANTATVTGQEKDPDVTNNTDTVTV